Protein AF-A0A5K0YLB7-F1 (afdb_monomer_lite)

Foldseek 3Di:
DDDDDDLFDDDDPPVVADAQDKDKDKAFGAPDPPPPPPRRPDGSDIDIDIDHHHDAPPDPDDPPPPPPPPPDDDDDDDDPPPVPVPDHDDDDDDDDDPPDDDDPDDDDWDWDADPRDIDIDD

Organism: NCBI:txid210225

Structure (mmCIF, N/CA/C/O backbone):
data_AF-A0A5K0YLB7-F1
#
_entry.id   AF-A0A5K0YLB7-F1
#
loop_
_atom_site.group_PDB
_atom_site.id
_atom_site.type_symbol
_atom_site.label_atom_id
_atom_site.label_alt_id
_atom_site.label_comp_id
_atom_site.label_asym_id
_atom_site.label_entity_id
_atom_site.label_seq_id
_atom_site.pdbx_PDB_ins_code
_atom_site.Cartn_x
_atom_site.Cartn_y
_atom_site.Cartn_z
_atom_site.occupancy
_atom_site.B_iso_or_equiv
_atom_site.auth_seq_id
_atom_site.auth_comp_id
_atom_site.auth_asym_id
_atom_site.auth_atom_id
_atom_site.pdbx_PDB_model_num
ATOM 1 N N . VAL A 1 1 ? 21.068 12.888 17.152 1.00 51.16 1 VAL A N 1
ATOM 2 C CA . VAL A 1 1 ? 19.677 12.882 16.644 1.00 51.16 1 VAL A CA 1
ATOM 3 C C . VAL A 1 1 ? 19.041 11.598 17.150 1.00 51.16 1 VAL A C 1
ATOM 5 O O . VAL A 1 1 ? 19.583 10.540 16.861 1.00 51.16 1 VAL A O 1
ATOM 8 N N . GLY A 1 2 ? 18.065 11.696 18.057 1.00 66.62 2 GLY A N 1
ATOM 9 C CA . GLY A 1 2 ? 17.522 10.552 18.804 1.00 66.62 2 GLY A CA 1
ATOM 10 C C . GLY A 1 2 ? 16.536 9.711 17.993 1.00 66.62 2 GLY A C 1
ATOM 11 O O . GLY A 1 2 ? 15.996 10.180 16.993 1.00 66.62 2 GLY A O 1
ATOM 12 N N . PHE A 1 3 ? 16.314 8.472 18.435 1.00 76.38 3 PHE A N 1
ATOM 13 C CA . PHE A 1 3 ? 15.274 7.599 17.892 1.00 76.38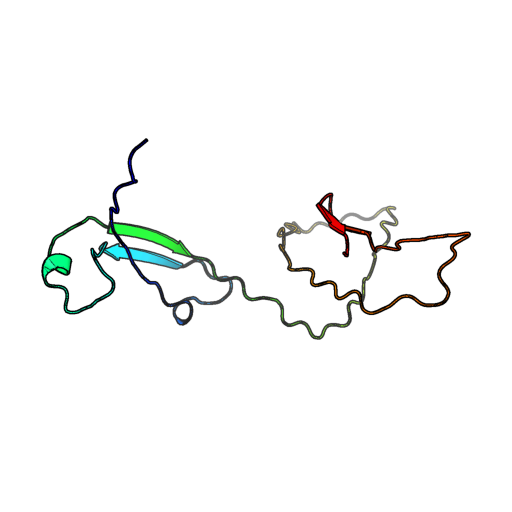 3 PHE A CA 1
ATOM 14 C C . PHE A 1 3 ? 13.891 8.226 18.110 1.00 76.38 3 PHE A C 1
ATOM 16 O O . PHE A 1 3 ? 13.632 8.808 19.159 1.00 76.38 3 PHE A O 1
ATOM 23 N N . HIS A 1 4 ? 13.013 8.117 17.113 1.00 76.38 4 HIS A N 1
ATOM 24 C CA . HIS A 1 4 ? 11.637 8.595 17.219 1.00 76.38 4 HIS A CA 1
ATOM 25 C C . HIS A 1 4 ? 10.808 7.696 18.146 1.00 76.38 4 HIS A C 1
ATOM 27 O O . HIS A 1 4 ? 10.908 6.467 18.079 1.00 76.38 4 HIS A O 1
ATOM 33 N N . ASP A 1 5 ? 9.949 8.309 18.962 1.00 74.19 5 ASP A N 1
ATOM 34 C CA . ASP A 1 5 ? 9.054 7.591 19.867 1.00 74.19 5 ASP A CA 1
ATOM 35 C C . ASP A 1 5 ? 7.873 6.948 19.130 1.00 74.19 5 ASP A C 1
ATOM 37 O O . ASP A 1 5 ? 7.259 7.527 18.231 1.00 74.19 5 ASP A O 1
ATOM 41 N N . LYS A 1 6 ? 7.510 5.733 19.552 1.00 76.69 6 LYS A N 1
ATOM 42 C CA . LYS A 1 6 ? 6.374 4.986 19.005 1.00 76.69 6 LYS A CA 1
ATOM 43 C C . LYS A 1 6 ? 5.093 5.301 19.774 1.00 76.69 6 LYS A C 1
ATOM 45 O O . LYS A 1 6 ? 4.920 4.856 20.909 1.00 76.69 6 LYS A O 1
ATOM 50 N N . LEU A 1 7 ? 4.177 6.020 19.129 1.00 78.75 7 LEU A N 1
ATOM 51 C CA . LEU A 1 7 ? 2.944 6.509 19.758 1.00 78.75 7 LEU A CA 1
ATOM 52 C C . LEU A 1 7 ? 1.832 5.445 19.833 1.00 78.75 7 LEU A C 1
ATOM 54 O O . LEU A 1 7 ? 1.108 5.379 20.825 1.00 78.75 7 LEU A O 1
ATOM 58 N N . GLY A 1 8 ? 1.747 4.555 18.841 1.00 83.62 8 GLY A N 1
ATOM 59 C CA . GLY A 1 8 ? 0.756 3.480 18.798 1.00 83.62 8 GLY A CA 1
ATOM 60 C C . GLY A 1 8 ? 0.767 2.721 17.474 1.00 83.62 8 GLY A C 1
ATOM 61 O O . GLY A 1 8 ? 1.548 3.036 16.576 1.00 83.62 8 GLY A O 1
ATOM 62 N N . MET A 1 9 ? -0.072 1.696 17.363 1.00 87.00 9 MET A N 1
ATOM 63 C CA . MET A 1 9 ? -0.258 0.916 16.138 1.00 87.00 9 MET A CA 1
ATOM 64 C C . MET A 1 9 ? -1.682 0.385 16.027 1.00 87.00 9 MET A C 1
ATOM 66 O O . MET A 1 9 ? -2.353 0.209 17.044 1.00 87.00 9 MET A O 1
ATOM 70 N N . GLN A 1 10 ? -2.084 0.071 14.796 1.00 85.69 10 GLN A N 1
ATOM 71 C CA . GLN A 1 10 ? -3.330 -0.615 14.494 1.00 85.69 10 GLN A CA 1
ATOM 72 C C . GLN A 1 10 ? -3.233 -1.369 13.162 1.00 85.69 10 GLN A C 1
ATOM 74 O O . GLN A 1 10 ? -2.410 -1.028 12.313 1.00 85.69 10 GLN A O 1
ATOM 79 N N . VAL A 1 11 ? -4.069 -2.395 12.983 1.00 90.00 11 VAL A N 1
ATOM 80 C CA . VAL A 1 11 ? -4.196 -3.158 11.732 1.00 90.00 11 VAL A CA 1
ATOM 81 C C . VAL A 1 11 ? -5.643 -3.103 11.250 1.00 90.00 11 VAL A C 1
ATOM 83 O O . VAL A 1 11 ? -6.564 -3.336 12.030 1.00 90.00 11 VAL A O 1
ATOM 86 N N . VAL A 1 12 ? -5.833 -2.828 9.958 1.00 86.44 12 VAL A N 1
ATOM 87 C CA . VAL A 1 12 ? -7.136 -2.879 9.280 1.00 86.44 12 VAL A CA 1
ATOM 88 C C . VAL A 1 12 ? -7.064 -3.941 8.179 1.00 86.44 12 VAL A C 1
ATOM 90 O O . VAL A 1 12 ? -6.307 -3.761 7.224 1.00 86.44 12 VAL A O 1
ATOM 93 N N . PRO A 1 13 ? -7.806 -5.060 8.287 1.00 90.44 13 PRO A N 1
ATOM 94 C CA . PRO A 1 13 ? -7.875 -6.046 7.215 1.00 90.44 13 PRO A CA 1
ATOM 95 C C . PRO A 1 13 ? -8.494 -5.442 5.951 1.00 90.44 13 PRO A C 1
ATOM 97 O O . PRO A 1 13 ? -9.611 -4.926 5.984 1.00 90.44 13 PRO A O 1
ATOM 100 N N . LEU A 1 14 ? -7.796 -5.553 4.818 1.00 83.75 14 LEU A N 1
ATOM 101 C CA . LEU A 1 14 ? -8.281 -5.020 3.538 1.00 83.75 14 LEU A CA 1
ATOM 102 C C . LEU A 1 14 ? -9.554 -5.720 3.043 1.00 83.75 14 LEU A C 1
ATOM 104 O O . LEU A 1 14 ? -10.316 -5.124 2.292 1.00 83.75 14 LEU A O 1
ATOM 108 N N . SER A 1 15 ? -9.827 -6.946 3.502 1.00 86.94 15 SER A N 1
ATOM 109 C CA . SER A 1 15 ? -11.065 -7.680 3.204 1.00 86.94 15 SER A CA 1
ATOM 110 C C . SER A 1 15 ? -12.332 -7.008 3.746 1.00 86.94 15 SER A C 1
ATOM 112 O O . SER A 1 15 ? -13.429 -7.372 3.337 1.00 86.94 15 SER A O 1
ATOM 114 N N . LEU A 1 16 ? -12.200 -6.037 4.657 1.00 88.12 16 LEU A N 1
ATOM 115 C CA . LEU A 1 16 ? -13.317 -5.227 5.147 1.00 88.12 16 LEU A CA 1
ATOM 116 C C . LEU A 1 16 ? -13.657 -4.055 4.212 1.00 88.12 16 LEU A C 1
ATOM 118 O O . LEU A 1 16 ? -14.647 -3.364 4.446 1.00 88.12 16 LEU A O 1
ATOM 122 N N . LEU A 1 17 ? -12.844 -3.779 3.192 1.00 88.44 17 LEU A N 1
ATOM 123 C CA . LEU A 1 17 ? -13.069 -2.675 2.263 1.00 88.44 17 LEU A CA 1
ATOM 124 C C . LEU A 1 17 ? -13.860 -3.155 1.046 1.00 88.44 17 LEU A C 1
ATOM 126 O O . LEU A 1 17 ? -13.568 -4.206 0.477 1.00 88.44 17 LEU A O 1
ATOM 130 N N . VAL A 1 18 ? -14.836 -2.350 0.628 1.00 90.44 18 VAL A N 1
ATOM 131 C CA . VAL A 1 18 ? -15.548 -2.547 -0.636 1.00 90.44 18 VAL A CA 1
ATOM 132 C C . VAL A 1 18 ? -14.798 -1.780 -1.732 1.00 90.44 18 VAL A C 1
ATOM 134 O O . VAL A 1 18 ? -14.449 -0.614 -1.530 1.00 90.44 18 VAL A O 1
ATOM 137 N N . PRO A 1 19 ? -14.510 -2.408 -2.886 1.00 89.06 19 PRO A N 1
ATOM 138 C CA . PRO A 1 19 ? -13.908 -1.732 -4.026 1.00 89.06 19 PRO A CA 1
ATOM 139 C C . PRO A 1 19 ? -14.592 -0.419 -4.423 1.00 89.06 19 PRO A C 1
ATOM 141 O O . PRO A 1 19 ? -15.796 -0.392 -4.657 1.00 89.06 19 PRO A O 1
ATOM 144 N N . ASN A 1 20 ? -13.795 0.635 -4.605 1.00 84.31 20 ASN A N 1
ATOM 145 C CA . ASN A 1 20 ? -14.200 1.982 -5.025 1.00 84.31 20 ASN A CA 1
ATOM 146 C C . ASN A 1 20 ? -15.175 2.693 -4.075 1.00 84.31 20 ASN A C 1
ATOM 148 O O . ASN A 1 20 ? -15.773 3.703 -4.450 1.00 84.31 20 ASN A O 1
ATOM 152 N N . GLU A 1 21 ? -15.318 2.193 -2.851 1.00 87.44 21 GLU A N 1
ATOM 153 C CA . GLU A 1 21 ? -16.112 2.813 -1.804 1.00 87.44 21 GLU A CA 1
ATOM 154 C C . GLU A 1 21 ? -15.187 3.386 -0.729 1.00 87.44 21 GLU A C 1
ATOM 156 O O . GLU A 1 21 ? -14.231 2.743 -0.281 1.00 87.44 21 GLU A O 1
ATOM 161 N N . LYS A 1 22 ? -15.471 4.622 -0.315 1.00 86.19 22 LYS A N 1
ATOM 162 C CA . LYS A 1 22 ? -14.798 5.247 0.821 1.00 86.19 22 LYS A CA 1
ATOM 163 C C . LYS A 1 22 ? -15.398 4.713 2.110 1.00 86.19 22 LYS A C 1
ATOM 165 O O . LYS A 1 22 ? -16.612 4.753 2.290 1.00 86.19 22 LYS A O 1
ATOM 170 N N . ARG A 1 23 ? -14.542 4.275 3.027 1.00 88.31 23 ARG A N 1
ATOM 171 C CA . ARG A 1 23 ? -14.949 3.789 4.342 1.00 88.31 23 ARG A CA 1
ATOM 172 C C . ARG A 1 23 ? -14.130 4.449 5.440 1.00 88.31 23 ARG A C 1
ATOM 174 O O . ARG A 1 23 ? -12.902 4.423 5.402 1.00 88.31 23 ARG A O 1
ATOM 181 N N . GLU A 1 24 ? -14.823 5.004 6.426 1.00 92.19 24 GLU A N 1
ATOM 182 C CA . GLU A 1 24 ? -14.212 5.592 7.616 1.00 92.19 24 GLU A CA 1
ATOM 183 C C . GLU A 1 24 ? -14.037 4.540 8.725 1.00 92.19 24 GLU A C 1
ATOM 185 O O . GLU A 1 24 ? -14.918 3.709 8.963 1.00 92.19 24 GLU A O 1
ATOM 190 N N . PHE A 1 25 ? -12.894 4.579 9.409 1.00 85.81 25 PHE A N 1
ATOM 191 C CA . PHE A 1 25 ? -12.591 3.779 10.592 1.00 85.81 25 PHE A CA 1
ATOM 192 C C . PHE A 1 25 ? -12.087 4.685 11.703 1.00 85.81 25 PHE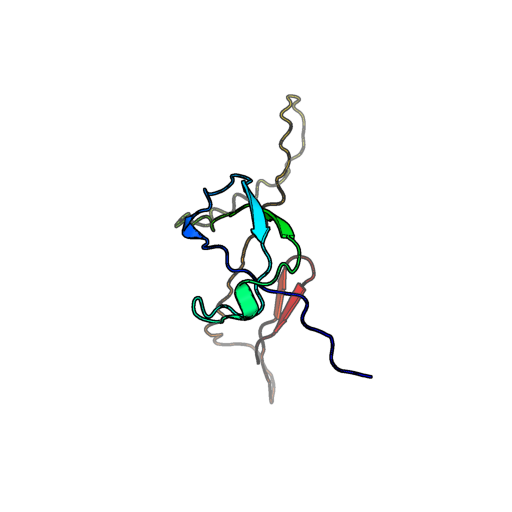 A C 1
ATOM 194 O O . PHE A 1 25 ? -11.138 5.430 11.488 1.00 85.81 25 PHE A O 1
ATOM 201 N N . THR A 1 26 ? -12.644 4.538 12.901 1.00 91.19 26 THR A N 1
ATOM 202 C CA . THR A 1 26 ? -12.087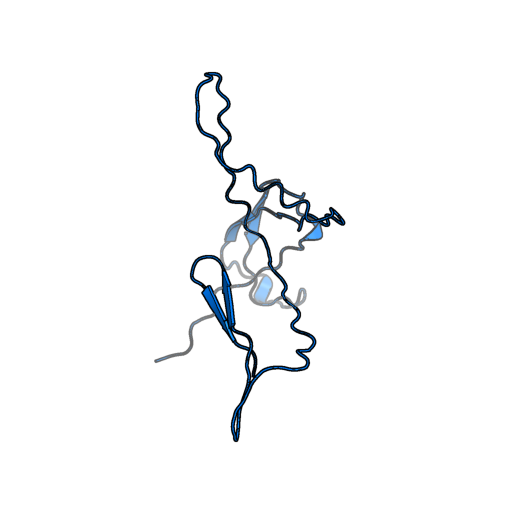 5.116 14.129 1.00 91.19 26 THR A CA 1
ATOM 203 C C . THR A 1 26 ? -11.604 3.977 15.011 1.00 91.19 26 THR A C 1
ATOM 205 O O . THR A 1 26 ? -12.376 3.075 15.336 1.00 91.19 26 THR A O 1
ATOM 208 N N . LEU A 1 27 ? -10.310 3.971 15.329 1.00 88.06 27 LEU A N 1
ATOM 209 C CA . LEU A 1 27 ? -9.631 2.840 15.955 1.00 88.06 27 LEU A CA 1
ATOM 210 C C . LEU A 1 27 ? -8.798 3.299 17.150 1.00 88.06 27 LEU A C 1
ATOM 212 O O . LEU A 1 27 ? -8.054 4.274 17.052 1.00 88.06 27 LEU A O 1
ATOM 216 N N . ASP A 1 28 ? -8.874 2.565 18.255 1.00 88.88 28 ASP A N 1
ATOM 217 C CA . ASP A 1 28 ? -8.019 2.786 19.421 1.00 88.88 28 ASP A CA 1
ATOM 218 C C 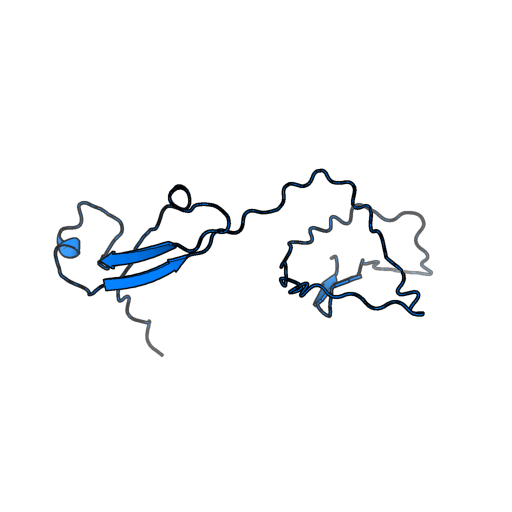. ASP A 1 28 ? -6.578 2.346 19.139 1.00 88.88 28 ASP A C 1
ATOM 220 O O . ASP A 1 28 ? -6.330 1.279 18.573 1.00 88.88 28 ASP A O 1
ATOM 224 N N . LEU A 1 29 ? -5.606 3.160 19.551 1.00 87.19 29 LEU A N 1
ATOM 225 C CA . LEU A 1 29 ? -4.192 2.858 19.358 1.00 87.19 29 LEU A CA 1
ATOM 226 C C . LEU A 1 29 ? -3.685 1.847 20.392 1.00 87.19 29 LEU A C 1
ATOM 228 O O . LEU A 1 29 ? -3.791 2.050 21.603 1.00 87.19 29 LEU A O 1
ATOM 232 N N . LEU A 1 30 ? -3.032 0.787 19.915 1.00 86.00 30 LEU A N 1
ATOM 233 C CA . LEU A 1 30 ? -2.430 -0.244 20.762 1.00 86.00 30 LEU A CA 1
ATOM 234 C C . LEU A 1 30 ? -0.916 -0.044 20.913 1.00 86.00 30 LEU A C 1
ATOM 236 O O . LEU A 1 30 ? -0.259 0.577 20.075 1.00 86.00 30 LEU A O 1
ATOM 240 N N . LYS A 1 31 ? -0.328 -0.590 21.987 1.00 83.19 31 LYS A N 1
ATOM 241 C CA . LYS A 1 31 ? 1.139 -0.618 22.159 1.00 83.19 31 LYS A CA 1
ATOM 242 C C . LYS A 1 31 ? 1.771 -1.669 21.243 1.00 83.19 31 LYS A C 1
ATOM 244 O O . LYS A 1 31 ? 2.860 -1.453 20.709 1.00 83.19 31 LYS A O 1
ATOM 249 N N . SER A 1 32 ? 1.100 -2.812 21.122 1.00 83.94 32 SER A N 1
ATOM 250 C CA . SER A 1 32 ? 1.571 -4.015 20.441 1.00 83.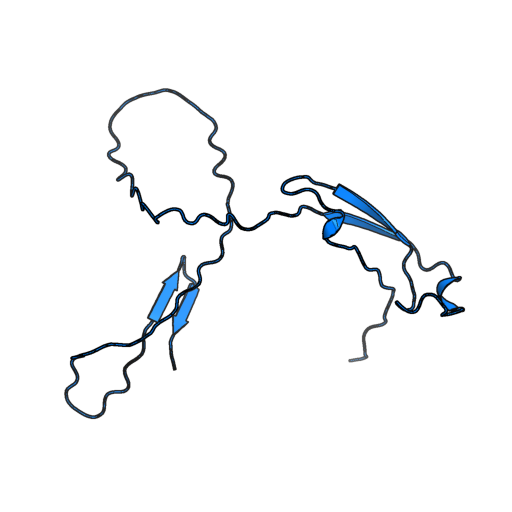94 32 SER A CA 1
ATOM 251 C C . SER A 1 32 ? 0.413 -4.726 19.738 1.00 83.94 32 SER A C 1
ATOM 253 O O . SER A 1 32 ? -0.720 -4.668 20.211 1.00 83.94 32 SER A O 1
ATOM 255 N N . LEU A 1 33 ? 0.702 -5.459 18.657 1.00 83.94 33 LEU A N 1
ATOM 256 C CA . LEU A 1 33 ? -0.275 -6.314 17.967 1.00 83.94 33 LEU A CA 1
ATOM 257 C C . LEU A 1 33 ? -0.556 -7.621 18.720 1.00 83.94 33 LEU A C 1
ATOM 259 O O . LEU A 1 33 ? -1.410 -8.394 18.298 1.00 83.94 33 LEU A O 1
ATOM 263 N N . ASN A 1 34 ? 0.161 -7.895 19.815 1.00 87.44 34 ASN A N 1
ATOM 264 C CA . ASN A 1 34 ? -0.125 -9.049 20.656 1.00 87.44 34 ASN A CA 1
ATOM 265 C C . ASN A 1 34 ? -1.417 -8.797 21.464 1.00 87.44 34 ASN A C 1
ATOM 267 O O . ASN A 1 34 ? -1.408 -7.929 22.340 1.00 87.44 34 ASN A O 1
ATOM 271 N N . PRO A 1 35 ? -2.505 -9.556 21.236 1.00 83.56 35 PRO A N 1
ATOM 272 C CA . PRO A 1 35 ? -3.776 -9.346 21.931 1.00 83.56 35 PRO A CA 1
ATOM 273 C C . PRO A 1 35 ? -3.682 -9.594 23.444 1.00 83.56 35 PRO A C 1
ATOM 275 O O . PRO A 1 35 ? -4.462 -9.032 24.207 1.00 83.56 35 PRO A O 1
ATOM 278 N N . ASN A 1 36 ? -2.696 -10.379 23.889 1.00 88.56 36 ASN A N 1
ATOM 279 C CA . ASN A 1 36 ? -2.484 -10.700 25.298 1.00 88.56 36 ASN A CA 1
ATOM 280 C C . ASN A 1 36 ? -1.531 -9.722 26.006 1.00 88.56 36 ASN A C 1
ATOM 282 O O . ASN A 1 36 ? -1.210 -9.937 27.174 1.00 88.56 36 ASN A O 1
ATOM 286 N N . ASP A 1 37 ? -1.054 -8.665 25.335 1.00 86.69 37 ASP A N 1
ATOM 287 C CA . ASP A 1 37 ? -0.195 -7.666 25.976 1.00 86.69 37 ASP A CA 1
ATOM 288 C C . ASP A 1 37 ? -1.007 -6.867 27.018 1.00 86.69 37 ASP A C 1
ATOM 290 O O . ASP A 1 37 ? -1.912 -6.108 26.651 1.00 86.69 37 ASP A O 1
ATOM 294 N N . PRO A 1 38 ? -0.695 -6.971 28.325 1.00 86.31 38 PRO A N 1
ATOM 295 C CA . PRO A 1 38 ? -1.430 -6.252 29.364 1.00 86.31 38 PRO A CA 1
ATOM 296 C C . PRO A 1 38 ? -1.339 -4.727 29.206 1.00 86.31 38 PRO A C 1
ATOM 298 O O . PRO A 1 38 ? -2.200 -4.002 29.709 1.00 86.31 38 PRO A O 1
ATOM 301 N N . HIS A 1 39 ? -0.336 -4.213 28.486 1.00 80.94 39 HIS A N 1
ATOM 302 C CA . HIS A 1 39 ? -0.195 -2.787 28.214 1.00 80.94 39 HIS A CA 1
ATOM 303 C C . HIS A 1 39 ? -1.162 -2.248 27.158 1.00 80.94 39 HIS A C 1
ATOM 305 O O . HIS A 1 39 ? -1.291 -1.025 27.058 1.00 80.94 39 HIS A O 1
ATOM 311 N N . ASN A 1 40 ? -1.850 -3.113 26.408 1.00 84.75 40 ASN A N 1
ATOM 312 C CA . ASN A 1 40 ? -2.888 -2.701 25.462 1.00 84.75 40 ASN A CA 1
ATOM 313 C C . ASN A 1 40 ? -4.158 -2.192 26.160 1.00 84.75 40 ASN A C 1
ATOM 315 O O . ASN A 1 40 ? -4.970 -1.527 25.534 1.00 84.75 40 ASN A O 1
ATOM 319 N N . LYS A 1 41 ? -4.305 -2.424 27.471 1.00 81.38 41 LYS A N 1
ATOM 320 C CA . LYS A 1 41 ? -5.419 -1.891 28.274 1.00 81.38 41 LYS A CA 1
ATOM 321 C C . LYS A 1 41 ? -5.292 -0.396 28.592 1.00 81.38 41 LYS A C 1
ATOM 323 O O . LYS A 1 41 ? -6.224 0.195 29.127 1.00 81.38 41 LYS A O 1
ATOM 328 N N . ARG A 1 42 ? -4.127 0.216 28.344 1.00 82.81 42 ARG A N 1
ATOM 329 C CA . ARG A 1 42 ? -3.918 1.652 28.583 1.00 82.81 42 ARG A CA 1
ATOM 330 C C . ARG A 1 42 ? -4.448 2.447 27.397 1.00 82.81 42 ARG A C 1
ATOM 332 O O . ARG A 1 42 ? -4.071 2.156 26.268 1.00 82.81 42 ARG A O 1
ATOM 339 N N . ASN A 1 43 ? -5.235 3.485 27.671 1.00 83.00 43 ASN A N 1
ATOM 340 C CA . ASN A 1 43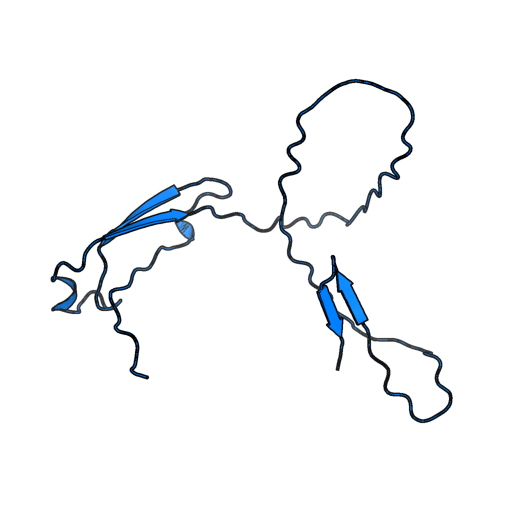 ? -5.673 4.426 26.645 1.00 83.00 43 ASN A CA 1
ATOM 341 C C . ASN A 1 43 ? -4.454 5.153 26.039 1.00 83.00 43 ASN A C 1
ATOM 343 O O . ASN A 1 43 ? -3.635 5.708 26.776 1.00 83.00 43 ASN A O 1
ATOM 347 N N . ARG A 1 44 ? -4.322 5.115 24.708 1.00 86.12 44 ARG A N 1
ATOM 348 C CA . ARG A 1 44 ? -3.258 5.775 23.924 1.00 86.12 44 ARG A CA 1
ATOM 349 C C . ARG A 1 44 ? -3.814 6.726 22.862 1.00 86.12 44 ARG A C 1
ATOM 351 O O . ARG A 1 44 ? -3.073 7.161 21.986 1.00 86.12 44 ARG A O 1
ATOM 358 N N . GLY A 1 45 ? -5.099 7.054 22.954 1.00 87.62 45 GLY A N 1
ATOM 359 C CA . GLY A 1 45 ? -5.815 7.819 21.945 1.00 87.62 45 GLY A CA 1
ATOM 360 C C . GLY A 1 45 ? -6.341 6.954 20.804 1.00 87.62 45 GLY A C 1
ATOM 361 O O . GLY A 1 45 ? -6.207 5.729 20.798 1.00 87.62 45 GLY A O 1
ATOM 362 N N . GLN A 1 46 ? -6.953 7.634 19.842 1.00 88.75 46 GLN A N 1
ATOM 363 C CA . GLN A 1 46 ? -7.619 7.047 18.687 1.00 88.75 46 GLN A CA 1
ATOM 364 C C . GLN A 1 46 ? -7.063 7.634 17.395 1.00 88.75 46 GLN A C 1
ATOM 366 O O . GLN A 1 46 ? -6.534 8.746 17.378 1.00 88.75 46 GLN A O 1
ATOM 371 N N . ILE A 1 47 ? -7.210 6.883 16.310 1.00 81.75 47 ILE A N 1
ATOM 372 C CA . ILE A 1 47 ? -6.938 7.336 14.952 1.00 81.75 47 ILE A CA 1
ATOM 373 C C . ILE A 1 47 ? -8.188 7.152 14.094 1.00 81.75 47 ILE A C 1
ATOM 375 O O . ILE A 1 47 ? -8.789 6.077 14.094 1.00 81.75 47 ILE A O 1
ATOM 379 N N . THR A 1 48 ? -8.556 8.198 13.355 1.00 89.19 48 THR A N 1
ATOM 380 C CA . THR A 1 48 ? -9.629 8.156 12.355 1.00 89.19 48 THR A CA 1
ATOM 381 C C . THR A 1 48 ? -9.019 8.161 10.956 1.00 89.19 48 THR A C 1
ATOM 383 O O . THR A 1 48 ? -8.156 8.984 10.654 1.00 89.19 48 THR A O 1
ATOM 386 N N . LEU A 1 49 ? -9.429 7.212 10.117 1.00 82.25 49 LEU A N 1
ATOM 387 C CA . LEU A 1 49 ? -8.895 6.969 8.777 1.00 82.25 49 LEU A CA 1
ATOM 388 C C . LEU A 1 49 ? -10.046 6.842 7.777 1.00 82.25 49 LEU A C 1
ATOM 390 O O . LEU A 1 49 ? -10.947 6.039 7.996 1.00 82.25 49 LEU A O 1
ATOM 394 N N . GLU A 1 50 ? -9.979 7.553 6.652 1.00 89.94 50 GLU A N 1
ATOM 395 C CA . GLU A 1 50 ? -10.806 7.273 5.470 1.00 89.94 50 GLU A CA 1
ATOM 396 C C . GLU A 1 50 ? -9.984 6.419 4.495 1.00 89.94 50 GLU A C 1
ATOM 398 O O . GLU A 1 50 ? -8.919 6.837 4.037 1.00 89.94 50 GLU A O 1
ATOM 403 N N . LEU A 1 51 ? -10.454 5.209 4.189 1.00 82.69 51 LEU A N 1
ATOM 404 C CA . LEU A 1 51 ? -9.799 4.283 3.266 1.00 82.69 51 LEU A CA 1
ATOM 405 C C . LEU A 1 51 ? -10.654 4.097 2.012 1.00 82.69 51 LEU A C 1
ATOM 407 O O . LEU A 1 51 ? -11.865 3.918 2.100 1.00 82.69 51 LEU A O 1
ATOM 411 N N . ASN A 1 52 ? -10.012 4.094 0.845 1.00 86.12 52 ASN A N 1
ATOM 412 C CA . ASN A 1 52 ? -10.630 3.756 -0.435 1.00 86.12 52 ASN A CA 1
ATOM 413 C C . ASN A 1 52 ? -9.796 2.662 -1.107 1.00 86.12 52 ASN A C 1
ATOM 415 O O . ASN A 1 52 ? -8.625 2.881 -1.429 1.00 86.12 52 ASN A O 1
ATOM 419 N N . PHE A 1 53 ? -10.388 1.486 -1.303 1.00 84.69 53 PHE A N 1
ATOM 420 C CA . PHE A 1 53 ? -9.731 0.378 -1.984 1.00 84.69 53 PHE A CA 1
ATOM 421 C C . PHE A 1 53 ? -10.051 0.416 -3.477 1.00 84.69 53 PHE A C 1
ATOM 423 O O . PHE A 1 53 ? -11.168 0.116 -3.878 1.00 84.69 53 PHE A O 1
ATOM 430 N N . VAL A 1 54 ? -9.071 0.750 -4.315 1.00 84.50 54 VAL A N 1
ATOM 431 C CA . VAL A 1 54 ? -9.223 0.722 -5.778 1.00 84.50 54 VAL A CA 1
ATOM 432 C C . VAL A 1 54 ? -8.525 -0.534 -6.304 1.00 84.50 54 VAL A C 1
ATOM 434 O O . VAL A 1 54 ? -7.294 -0.537 -6.391 1.00 84.50 54 VAL A O 1
ATOM 437 N N . PRO A 1 55 ? -9.256 -1.626 -6.607 1.00 79.00 55 PRO A N 1
ATOM 438 C CA . PRO A 1 55 ? -8.635 -2.820 -7.158 1.00 79.00 55 PRO A CA 1
ATOM 439 C C . PRO A 1 55 ? -8.056 -2.519 -8.538 1.00 79.00 55 PRO A C 1
ATOM 441 O O . PRO A 1 55 ? -8.564 -1.678 -9.285 1.00 79.00 55 PRO A O 1
ATOM 444 N N . PHE A 1 56 ? -7.009 -3.252 -8.906 1.00 75.44 56 PHE A N 1
ATOM 445 C CA . PHE A 1 56 ? -6.527 -3.229 -10.278 1.00 75.44 56 PHE A CA 1
ATOM 446 C C . PHE A 1 56 ? -7.640 -3.705 -11.211 1.00 75.44 56 PHE A C 1
ATOM 448 O O . PHE A 1 56 ? -8.313 -4.701 -10.934 1.00 75.44 56 PHE A O 1
ATOM 455 N N . LYS A 1 57 ? -7.823 -3.005 -12.332 1.00 74.25 57 LYS A N 1
ATOM 456 C CA . LYS A 1 57 ? -8.633 -3.526 -13.428 1.00 74.25 57 LYS A CA 1
ATOM 457 C C . LYS A 1 57 ? -7.896 -4.744 -13.973 1.00 74.25 57 LYS A C 1
ATOM 459 O O . LYS A 1 57 ? -6.854 -4.591 -14.606 1.00 74.25 57 LYS A O 1
ATOM 464 N N . ASN A 1 58 ? -8.383 -5.944 -13.668 1.00 57.97 58 ASN A N 1
ATOM 465 C CA . ASN A 1 58 ? -7.832 -7.174 -14.229 1.00 57.97 58 ASN A CA 1
ATOM 466 C C . ASN A 1 58 ? -8.456 -7.403 -15.600 1.00 57.97 58 ASN A C 1
ATOM 468 O O . ASN A 1 58 ? -9.198 -8.351 -15.849 1.00 57.97 58 ASN A O 1
ATOM 472 N N . ASP A 1 59 ? -8.184 -6.446 -16.466 1.00 55.75 59 ASP A N 1
ATOM 473 C CA . ASP A 1 59 ? -8.595 -6.482 -17.836 1.00 55.75 59 ASP A CA 1
ATOM 474 C C . ASP A 1 59 ? -7.565 -7.351 -18.563 1.00 55.75 59 ASP A C 1
ATOM 476 O O . ASP A 1 59 ? -6.513 -6.878 -18.982 1.00 55.75 59 ASP A O 1
ATOM 480 N N . ASN A 1 60 ? -7.919 -8.612 -18.828 1.00 46.91 60 ASN A N 1
ATOM 481 C CA . ASN A 1 60 ? -7.460 -9.316 -20.036 1.00 46.91 60 ASN A CA 1
ATOM 482 C C . ASN A 1 60 ? -7.984 -8.606 -21.311 1.00 46.91 60 ASN A C 1
ATOM 484 O O . ASN A 1 60 ? -8.226 -9.242 -22.337 1.00 46.91 60 ASN A O 1
ATOM 488 N N . LEU A 1 61 ? -8.214 -7.290 -21.254 1.00 47.28 61 LEU A N 1
ATOM 489 C CA . LEU A 1 61 ? -8.472 -6.482 -22.417 1.00 47.28 61 LEU A CA 1
ATOM 490 C C . LEU A 1 61 ? -7.154 -6.457 -23.167 1.00 47.28 61 LEU A C 1
ATOM 492 O O . LEU A 1 61 ? -6.129 -5.982 -22.672 1.00 47.28 61 LEU A O 1
ATOM 496 N N . GLN A 1 62 ? -7.208 -6.982 -24.386 1.00 45.53 62 GLN A N 1
ATOM 497 C CA . GLN A 1 62 ? -6.406 -6.456 -25.471 1.00 45.53 62 GLN A CA 1
ATOM 498 C C . GLN A 1 62 ? -6.211 -4.962 -25.212 1.00 45.53 62 GLN A C 1
ATOM 500 O O . GLN A 1 62 ? -7.192 -4.227 -25.098 1.00 45.53 62 GLN A O 1
ATOM 505 N N . PHE A 1 63 ? -4.960 -4.527 -25.064 1.00 43.59 63 PHE A N 1
ATOM 506 C CA . PHE A 1 63 ? -4.601 -3.124 -25.202 1.00 43.59 63 PHE A CA 1
ATOM 507 C C . PHE A 1 63 ? -4.955 -2.730 -26.647 1.00 43.59 63 PHE A C 1
ATOM 509 O O . PHE A 1 63 ? -4.085 -2.591 -27.502 1.00 43.59 63 PHE A O 1
ATOM 516 N N . SER A 1 64 ? -6.245 -2.599 -26.964 1.00 42.62 64 SER A N 1
ATOM 517 C CA . SER A 1 64 ? -6.695 -1.808 -28.088 1.00 42.62 64 SER A CA 1
ATOM 518 C C . SER A 1 64 ? -6.455 -0.383 -27.636 1.00 42.62 64 SER A C 1
ATOM 520 O O . SER A 1 64 ? -7.301 0.270 -27.027 1.00 42.62 64 SER A O 1
ATOM 522 N N . LEU A 1 65 ? -5.218 0.048 -27.844 1.00 39.72 65 LEU A N 1
ATOM 523 C CA . LEU A 1 65 ? -4.843 1.438 -27.854 1.00 39.72 65 LEU A CA 1
ATOM 524 C C . LEU A 1 65 ? -5.629 2.051 -29.022 1.00 39.72 65 LEU A C 1
ATOM 526 O O . LEU A 1 65 ? -5.116 2.185 -30.128 1.00 39.72 65 LEU A O 1
ATOM 530 N N . SER A 1 66 ? -6.909 2.357 -28.817 1.00 43.62 66 SER A N 1
ATOM 531 C CA . SER A 1 66 ? -7.587 3.349 -29.632 1.00 43.62 66 SER A CA 1
ATOM 532 C C . SER A 1 66 ? -6.942 4.666 -29.235 1.00 43.62 66 SER A C 1
ATOM 534 O O . SER A 1 66 ? -7.396 5.370 -28.334 1.00 43.62 66 SER A O 1
ATOM 536 N N . ILE A 1 67 ? -5.791 4.931 -29.859 1.00 44.00 67 ILE A N 1
ATOM 537 C CA . ILE A 1 67 ? -5.333 6.287 -30.097 1.00 44.00 67 ILE A CA 1
ATOM 538 C C . ILE A 1 67 ? -6.461 6.885 -30.931 1.00 44.00 67 ILE A C 1
ATOM 540 O O . ILE A 1 67 ? -6.489 6.741 -32.151 1.00 44.00 67 ILE A O 1
ATOM 544 N N . GLU A 1 68 ? -7.461 7.450 -30.261 1.00 41.47 68 GLU A N 1
ATOM 545 C CA . GLU A 1 68 ? -8.305 8.437 -30.902 1.00 41.47 68 GLU A CA 1
ATOM 546 C C . GLU A 1 68 ? -7.360 9.600 -31.181 1.00 41.47 68 GLU A C 1
ATOM 548 O O . GLU A 1 68 ? -6.991 10.373 -30.299 1.00 41.47 68 GLU A O 1
ATOM 553 N N . GLU A 1 69 ? -6.825 9.603 -32.402 1.00 38.66 69 GLU A N 1
ATOM 554 C CA . GLU A 1 69 ? -6.233 10.787 -32.987 1.00 38.66 69 GLU A CA 1
ATOM 555 C C . GLU A 1 69 ? -7.286 11.883 -32.857 1.00 38.66 69 GLU A C 1
ATOM 557 O O . GLU A 1 69 ? -8.356 11.785 -33.463 1.00 38.66 69 GLU A O 1
ATOM 562 N N . ASP A 1 70 ? -6.982 12.896 -32.045 1.00 39.19 70 ASP A N 1
ATOM 563 C CA . ASP A 1 70 ? -7.696 14.167 -31.994 1.00 39.19 70 ASP A CA 1
ATOM 564 C C . ASP A 1 70 ? -7.689 14.783 -33.404 1.00 39.19 70 ASP A C 1
ATOM 566 O O . ASP A 1 70 ? -6.875 15.641 -33.753 1.00 39.19 70 ASP A O 1
ATOM 570 N N . LYS A 1 71 ? -8.612 14.333 -34.254 1.00 38.06 71 LYS A N 1
ATOM 571 C CA . LYS A 1 71 ? -9.074 15.078 -35.418 1.00 38.06 71 LYS A CA 1
ATOM 572 C C . LYS A 1 71 ? -10.163 16.002 -34.927 1.00 38.06 71 LYS A C 1
ATOM 574 O O . LYS A 1 71 ? -11.356 15.730 -35.007 1.00 38.06 71 LYS A O 1
ATOM 579 N N . ASN A 1 72 ? -9.694 17.099 -34.359 1.00 38.03 72 ASN A N 1
ATOM 580 C CA . ASN A 1 72 ? -10.521 18.221 -34.004 1.00 38.03 72 ASN A CA 1
ATOM 581 C C . ASN A 1 72 ? -11.014 18.893 -35.295 1.00 38.03 72 ASN A C 1
ATOM 583 O O . ASN A 1 72 ? -10.270 19.648 -35.912 1.00 38.03 72 ASN A O 1
ATOM 587 N N . GLU A 1 73 ? -12.259 18.633 -35.690 1.00 42.84 73 GLU A N 1
ATOM 588 C CA . GLU A 1 73 ? -13.103 19.662 -36.298 1.00 42.84 73 GLU A CA 1
ATOM 589 C C . GLU A 1 73 ? -14.599 19.383 -36.073 1.00 42.84 73 GLU A C 1
ATOM 591 O O . GLU A 1 73 ? -15.208 18.510 -36.680 1.00 42.84 73 GLU A O 1
ATOM 596 N N . ASN A 1 74 ? -15.176 20.231 -35.216 1.00 39.88 74 ASN A N 1
ATOM 597 C CA . ASN A 1 74 ? -16.582 20.636 -35.148 1.00 39.88 74 ASN A CA 1
ATOM 598 C C . ASN A 1 74 ? -17.626 19.618 -34.659 1.00 39.88 74 ASN A C 1
ATOM 600 O O . ASN A 1 74 ? -18.144 18.800 -35.411 1.00 39.88 74 ASN A O 1
ATOM 604 N N . GLY A 1 75 ? -18.104 19.824 -33.427 1.00 33.12 75 GLY A N 1
ATOM 605 C CA . GLY A 1 75 ? -19.396 19.284 -33.003 1.00 33.12 75 GLY A CA 1
ATOM 606 C C . GLY A 1 75 ? -19.614 19.320 -31.499 1.00 33.12 75 GLY A C 1
ATOM 607 O O . GLY A 1 75 ? -19.134 18.465 -30.771 1.00 33.12 75 GLY A O 1
ATOM 608 N N . LEU A 1 76 ? -20.365 20.320 -31.045 1.00 45.25 76 LEU A N 1
ATOM 609 C CA . LEU A 1 76 ? -20.912 20.446 -29.695 1.00 45.25 76 LEU A CA 1
ATOM 610 C C . LEU A 1 76 ? -21.601 19.144 -29.242 1.00 45.25 76 LEU A C 1
ATOM 612 O O . LEU A 1 76 ? -22.399 18.605 -30.001 1.00 45.25 76 LEU A O 1
ATOM 616 N N . VAL A 1 77 ? -21.367 18.710 -27.998 1.00 36.09 77 VAL A N 1
ATOM 617 C CA . VAL A 1 77 ? -22.377 18.289 -26.998 1.00 36.09 77 VAL A CA 1
ATOM 618 C C . VAL A 1 77 ? -21.649 17.678 -25.798 1.00 36.09 77 VAL A C 1
ATOM 620 O O . VAL A 1 77 ? -20.777 16.824 -25.924 1.00 36.09 77 VAL A O 1
ATOM 623 N N . GLY A 1 78 ? -21.985 18.189 -24.616 1.00 43.28 78 GLY A N 1
ATOM 624 C CA . GLY A 1 78 ? -21.244 17.951 -23.392 1.00 43.28 78 GLY A CA 1
ATOM 625 C C . GLY A 1 78 ? -21.358 16.546 -22.815 1.00 43.28 78 GLY A C 1
ATOM 626 O O . GLY A 1 78 ? -22.380 15.869 -22.899 1.00 43.28 78 GLY A O 1
ATOM 627 N N . ARG A 1 79 ? -20.316 16.192 -22.075 1.00 35.81 79 ARG A N 1
ATOM 628 C CA . ARG A 1 79 ? -20.436 15.484 -20.809 1.00 35.81 79 ARG A CA 1
ATOM 629 C C . ARG A 1 79 ? -19.204 15.846 -20.003 1.00 35.81 79 ARG A C 1
ATOM 631 O O . ARG A 1 79 ? -18.102 15.797 -20.536 1.00 35.81 79 ARG A O 1
ATOM 638 N N . ASP A 1 80 ? -19.398 16.212 -18.742 1.00 41.28 80 ASP A N 1
ATOM 639 C CA . ASP A 1 80 ? -18.341 16.273 -17.737 1.00 41.28 80 ASP A CA 1
ATOM 640 C C . ASP A 1 80 ? -17.690 14.889 -17.612 1.00 41.28 80 ASP A C 1
ATOM 642 O O . ASP A 1 80 ? -17.961 14.117 -16.690 1.00 41.28 80 ASP A O 1
ATOM 646 N N . THR A 1 81 ? -16.816 14.534 -18.545 1.00 42.12 81 THR A N 1
ATOM 647 C CA . THR A 1 81 ? -15.818 13.508 -18.316 1.00 42.12 81 THR A CA 1
ATOM 648 C C . THR A 1 81 ? -14.790 14.159 -17.421 1.00 42.12 81 THR A C 1
ATOM 650 O O . THR A 1 81 ? -13.760 14.658 -17.869 1.00 42.12 81 THR A O 1
ATOM 653 N N . LYS A 1 82 ? -15.085 14.151 -16.115 1.00 42.62 82 LYS A N 1
ATOM 654 C CA . LYS A 1 82 ? -14.035 14.054 -15.109 1.00 42.62 82 LYS A CA 1
ATOM 655 C C . LYS A 1 82 ? -13.156 12.908 -15.582 1.00 42.62 82 LYS A C 1
ATOM 657 O O . LYS A 1 82 ? -13.515 11.744 -15.412 1.00 42.62 82 LYS A O 1
ATOM 662 N N . VAL A 1 83 ? -12.050 13.250 -16.237 1.00 47.47 83 VAL A N 1
ATOM 663 C CA . VAL A 1 83 ? -10.931 12.351 -16.462 1.00 47.47 83 VAL A CA 1
ATOM 664 C C . VAL A 1 83 ? -10.471 12.030 -15.054 1.00 47.47 83 VAL A C 1
ATOM 666 O O . VAL A 1 83 ? -9.670 12.745 -14.456 1.00 47.47 83 VAL A O 1
ATOM 669 N N . ALA A 1 84 ? -11.108 11.025 -14.451 1.00 49.66 84 ALA A N 1
ATOM 670 C CA . ALA A 1 84 ? -10.620 10.423 -13.240 1.00 49.66 84 ALA A CA 1
ATOM 671 C C . ALA A 1 84 ? -9.183 10.081 -13.591 1.00 49.66 84 ALA A C 1
ATOM 673 O O . ALA A 1 84 ? -8.940 9.364 -14.561 1.00 49.66 84 ALA A O 1
ATOM 674 N N . SER A 1 85 ? -8.240 10.701 -12.888 1.00 50.91 85 SER A N 1
ATOM 675 C CA . SER A 1 85 ? -6.832 10.368 -13.001 1.00 50.91 85 SER A CA 1
ATOM 676 C C . SER A 1 85 ? -6.702 8.938 -12.488 1.00 50.91 85 SER A C 1
ATOM 678 O O . SER A 1 85 ? -6.412 8.693 -11.320 1.00 50.91 85 SER A O 1
ATOM 680 N N . THR A 1 86 ? -7.067 7.974 -13.331 1.00 55.91 86 THR A N 1
ATOM 681 C CA . THR A 1 86 ? -6.909 6.555 -13.083 1.00 55.91 86 THR A CA 1
ATOM 682 C C . THR A 1 86 ? -5.417 6.319 -13.153 1.00 55.91 86 THR A C 1
ATOM 684 O O . THR A 1 86 ? -4.847 6.107 -14.222 1.00 55.91 86 THR A O 1
ATOM 687 N N . GLY A 1 87 ? -4.768 6.449 -11.997 1.00 68.44 87 GLY A N 1
ATOM 688 C CA . GLY A 1 87 ? -3.453 5.878 -11.783 1.00 68.44 87 GLY A CA 1
ATOM 689 C C . GLY A 1 87 ? -3.503 4.396 -12.150 1.00 68.44 87 GLY A C 1
ATOM 690 O O . GLY A 1 87 ? -4.481 3.706 -11.863 1.00 68.44 87 GLY A O 1
ATOM 691 N N . GLY A 1 88 ? -2.467 3.926 -12.835 1.00 67.25 88 GLY A N 1
ATOM 692 C CA . GLY A 1 88 ? -2.331 2.547 -13.282 1.00 67.25 88 GLY A CA 1
ATOM 693 C C . GLY A 1 88 ? -0.895 2.082 -13.093 1.00 67.25 88 GLY A C 1
ATOM 694 O O . GLY A 1 88 ? 0.028 2.896 -13.057 1.00 67.25 88 GLY A O 1
ATOM 695 N N . LEU A 1 89 ? -0.707 0.773 -12.950 1.00 68.19 89 LEU A N 1
ATOM 696 C CA . LEU A 1 89 ? 0.612 0.157 -12.876 1.00 68.19 89 LEU A CA 1
ATOM 697 C C . LEU A 1 89 ? 1.021 -0.310 -14.277 1.00 68.19 89 LEU A C 1
ATOM 699 O O . LEU A 1 89 ? 0.364 -1.176 -14.848 1.00 68.19 89 LEU A O 1
ATOM 703 N N . LEU A 1 90 ? 2.114 0.234 -14.816 1.00 69.19 90 LEU A N 1
ATOM 704 C CA . LEU A 1 90 ? 2.739 -0.283 -16.034 1.00 69.19 90 LEU A CA 1
ATOM 705 C C . LEU A 1 90 ? 3.876 -1.239 -15.652 1.00 69.19 90 LEU A C 1
ATOM 707 O O . LEU A 1 90 ? 4.894 -0.808 -15.110 1.00 69.19 90 LEU A O 1
ATOM 711 N N . SER A 1 91 ? 3.704 -2.529 -15.943 1.00 73.88 91 SER A N 1
ATOM 712 C CA . SER A 1 91 ? 4.760 -3.538 -15.814 1.00 73.88 91 SER A CA 1
ATOM 713 C C . SER A 1 91 ? 5.381 -3.799 -17.185 1.00 73.88 91 SER A C 1
ATOM 715 O O . SER A 1 91 ? 4.676 -4.187 -18.114 1.00 73.88 91 SER A O 1
ATOM 717 N N . VAL A 1 92 ? 6.689 -3.566 -17.324 1.00 75.81 92 VAL A N 1
ATOM 718 C CA . VAL A 1 92 ? 7.434 -3.760 -18.579 1.00 75.81 92 VAL A CA 1
ATOM 719 C C . VAL A 1 92 ? 8.479 -4.848 -18.370 1.00 75.81 92 VAL A C 1
ATOM 721 O O . VAL A 1 92 ? 9.368 -4.699 -17.532 1.00 75.81 92 VAL A O 1
ATOM 724 N N . TRP A 1 93 ? 8.385 -5.928 -19.146 1.00 83.44 93 TRP A N 1
ATOM 725 C CA . TRP A 1 93 ? 9.346 -7.030 -19.129 1.00 83.44 93 TRP A CA 1
ATOM 726 C C . TRP A 1 93 ? 10.196 -6.993 -20.402 1.00 83.44 93 TRP A C 1
ATOM 728 O O . TRP A 1 93 ? 9.723 -7.339 -21.482 1.00 83.44 93 TRP A O 1
ATOM 738 N N . VAL A 1 94 ? 11.450 -6.548 -20.292 1.00 83.94 94 VAL A N 1
ATOM 739 C CA . VAL A 1 94 ? 12.396 -6.530 -21.421 1.00 83.94 94 VAL A CA 1
ATOM 740 C C . VAL A 1 94 ? 13.044 -7.911 -21.517 1.00 83.94 94 VAL A C 1
ATOM 742 O O . VAL A 1 94 ? 13.787 -8.295 -20.618 1.00 83.94 94 VAL A O 1
ATOM 745 N N . GLN A 1 95 ? 12.719 -8.675 -22.563 1.00 86.81 95 GLN A N 1
ATOM 746 C CA . GLN A 1 95 ? 13.187 -10.059 -22.717 1.00 86.81 95 GLN A CA 1
ATOM 747 C C . GLN A 1 95 ? 14.550 -10.152 -23.410 1.00 86.81 95 GLN A C 1
ATOM 749 O O . GLN A 1 95 ? 15.532 -10.531 -22.781 1.00 86.81 95 GLN A O 1
ATOM 754 N N . GLU A 1 96 ? 14.623 -9.817 -24.697 1.00 83.50 96 GLU A N 1
ATOM 755 C CA . GLU A 1 96 ? 15.856 -9.889 -25.484 1.00 83.50 96 GLU A CA 1
ATOM 756 C C . GLU A 1 96 ? 15.826 -8.910 -26.664 1.00 83.50 96 GLU A C 1
ATOM 758 O O . GLU A 1 96 ? 14.762 -8.452 -27.083 1.00 83.50 96 GLU A O 1
ATOM 763 N N . ALA A 1 97 ? 17.003 -8.618 -27.219 1.00 81.62 97 ALA A N 1
ATOM 764 C CA . ALA A 1 97 ? 17.166 -7.922 -28.490 1.00 81.62 97 ALA A CA 1
ATOM 765 C C . ALA A 1 97 ? 18.168 -8.699 -29.355 1.00 81.62 97 ALA A C 1
ATOM 767 O O . ALA A 1 97 ? 19.204 -9.143 -28.860 1.00 81.62 97 ALA A O 1
ATOM 768 N N . LYS A 1 98 ? 17.864 -8.882 -30.644 1.00 82.12 98 LYS A N 1
ATOM 769 C CA . LYS A 1 98 ? 18.685 -9.649 -31.597 1.00 82.12 98 LYS A CA 1
ATOM 770 C C . LYS A 1 98 ? 19.132 -8.758 -32.750 1.00 82.12 98 LYS A C 1
ATOM 772 O O . LYS A 1 98 ? 18.385 -7.874 -33.154 1.00 82.12 98 LYS A O 1
ATOM 777 N N . ASN A 1 99 ? 20.325 -9.025 -33.289 1.00 81.69 99 ASN A N 1
ATOM 778 C CA . ASN A 1 99 ? 20.919 -8.294 -34.419 1.00 81.69 99 ASN A CA 1
ATOM 779 C C . ASN A 1 99 ? 21.015 -6.770 -34.194 1.00 81.69 99 ASN A C 1
ATOM 781 O O . ASN A 1 99 ? 20.783 -5.987 -35.110 1.00 81.69 99 ASN A O 1
ATOM 785 N N . VAL A 1 100 ? 21.335 -6.350 -32.965 1.00 76.94 100 VAL A N 1
ATOM 786 C CA . VAL A 1 100 ? 21.527 -4.934 -32.619 1.00 76.94 100 VAL A CA 1
ATOM 787 C C . VAL A 1 100 ? 22.872 -4.423 -33.140 1.00 76.94 100 VAL A C 1
ATOM 789 O O . VAL A 1 100 ? 23.894 -5.096 -33.008 1.00 76.94 100 VAL A O 1
ATOM 792 N N . GLU A 1 101 ? 22.870 -3.240 -33.750 1.00 77.12 101 GLU A N 1
ATOM 793 C CA . GLU A 1 101 ? 24.065 -2.654 -34.358 1.00 77.12 101 GLU A CA 1
ATOM 794 C C . GLU A 1 101 ? 25.106 -2.233 -33.310 1.00 77.12 101 GLU A C 1
ATOM 796 O O . GLU A 1 101 ? 24.786 -1.677 -32.258 1.00 77.12 101 GLU A O 1
ATOM 801 N N . GLY A 1 102 ? 26.384 -2.448 -33.625 1.00 75.81 102 GLY A N 1
ATOM 802 C CA . GLY A 1 102 ? 27.498 -2.059 -32.770 1.00 75.81 102 GLY A CA 1
ATOM 803 C C . GLY A 1 102 ? 28.824 -2.268 -33.484 1.00 75.81 102 GLY A C 1
ATOM 804 O O . GLY A 1 102 ? 29.045 -3.314 -34.085 1.00 75.81 102 GLY A O 1
ATOM 805 N N . LYS A 1 103 ? 29.707 -1.262 -33.460 1.00 70.19 103 LYS A N 1
ATOM 806 C CA . LYS A 1 103 ? 30.991 -1.359 -34.170 1.00 70.19 103 LYS A CA 1
ATOM 807 C C . LYS A 1 103 ? 32.011 -2.173 -33.378 1.00 70.19 103 LYS A C 1
ATOM 809 O O . LYS A 1 103 ? 32.452 -3.188 -33.892 1.00 70.19 103 LYS A O 1
ATOM 814 N N . HIS A 1 104 ? 32.391 -1.762 -32.166 1.00 74.31 104 HIS A N 1
ATOM 815 C CA . HIS A 1 104 ? 33.331 -2.480 -31.287 1.00 74.31 104 HIS A CA 1
ATOM 816 C C . HIS A 1 104 ? 32.979 -2.203 -29.812 1.00 74.31 104 HIS A C 1
ATOM 818 O O . HIS A 1 104 ? 32.674 -1.061 -29.478 1.00 74.31 104 HIS A O 1
ATOM 824 N N . HIS A 1 105 ? 33.050 -3.226 -28.945 1.00 66.62 105 HIS A N 1
ATOM 825 C CA . HIS A 1 105 ? 32.835 -3.150 -27.485 1.00 66.62 105 HIS A CA 1
ATOM 826 C C . HIS A 1 105 ? 31.574 -2.376 -27.051 1.00 66.62 105 HIS A C 1
ATOM 828 O O . HIS A 1 105 ? 31.653 -1.348 -26.379 1.00 66.62 105 HIS A O 1
ATOM 834 N N . THR A 1 106 ? 30.392 -2.869 -27.424 1.00 73.00 106 THR A N 1
ATOM 835 C CA . THR A 1 106 ? 29.116 -2.250 -27.034 1.00 73.00 106 THR A CA 1
ATOM 836 C C . THR A 1 106 ? 28.531 -2.868 -25.766 1.00 73.00 106 THR A C 1
ATOM 838 O O . THR A 1 106 ? 28.534 -4.087 -25.618 1.00 73.00 106 THR A O 1
ATOM 841 N N . ASN A 1 107 ? 27.960 -2.029 -24.897 1.00 83.44 107 ASN A N 1
ATOM 842 C CA . ASN A 1 107 ? 27.150 -2.438 -23.747 1.00 83.44 107 ASN A CA 1
ATOM 843 C C . ASN A 1 107 ? 25.704 -1.934 -23.936 1.00 83.44 107 ASN A C 1
ATOM 845 O O . ASN A 1 107 ? 25.384 -0.827 -23.489 1.00 83.44 107 ASN A O 1
ATOM 849 N N . PRO A 1 108 ? 24.866 -2.655 -24.700 1.00 85.38 108 PRO A N 1
ATOM 850 C CA . PRO A 1 108 ? 23.513 -2.207 -25.004 1.00 85.38 108 PRO A CA 1
ATOM 851 C C . PRO A 1 108 ? 22.621 -2.247 -23.758 1.00 85.38 108 PRO A C 1
ATOM 853 O O . PRO A 1 108 ? 22.713 -3.162 -22.947 1.00 85.38 108 PRO A O 1
ATOM 856 N N . TYR A 1 109 ? 21.711 -1.280 -23.646 1.00 88.62 109 TYR A N 1
ATOM 857 C CA . TYR A 1 109 ? 20.680 -1.235 -22.610 1.00 88.62 109 TYR A CA 1
ATOM 858 C C . TYR A 1 109 ? 19.374 -0.692 -23.197 1.00 88.62 109 TYR A C 1
ATOM 860 O O . TYR A 1 109 ? 19.384 0.077 -24.159 1.00 88.62 109 TYR A O 1
ATOM 868 N N . ALA A 1 110 ? 18.242 -1.069 -22.608 1.00 89.62 110 ALA A N 1
ATOM 869 C CA . ALA A 1 110 ? 16.948 -0.489 -22.940 1.00 89.62 110 ALA A CA 1
ATOM 870 C C . ALA A 1 110 ? 16.637 0.678 -21.997 1.00 89.62 110 ALA A C 1
ATOM 872 O O . ALA A 1 110 ? 16.828 0.565 -20.784 1.00 89.62 110 ALA A O 1
ATOM 873 N N . LEU A 1 111 ? 16.133 1.782 -22.553 1.00 90.81 111 LEU A N 1
ATOM 874 C CA . LEU A 1 111 ? 15.613 2.934 -21.819 1.00 90.81 111 LEU A CA 1
ATOM 875 C C . LEU A 1 111 ? 14.094 3.005 -22.010 1.00 90.81 111 LEU A C 1
ATOM 877 O O . LEU A 1 111 ? 13.610 3.092 -23.134 1.00 90.81 111 LEU A O 1
ATOM 881 N N . VAL A 1 112 ? 13.350 2.986 -20.909 1.00 87.75 112 VAL A N 1
ATOM 882 C CA . VAL A 1 112 ? 11.888 3.096 -20.876 1.00 87.75 112 VAL A CA 1
ATOM 883 C C . VAL A 1 112 ? 11.520 4.443 -20.265 1.00 87.75 112 VAL A C 1
ATOM 885 O O . VAL A 1 112 ? 11.969 4.748 -19.160 1.00 87.75 112 VAL A O 1
ATOM 888 N N . ILE A 1 113 ? 10.710 5.237 -20.969 1.00 88.75 113 ILE A N 1
ATOM 889 C CA . ILE A 1 113 ? 10.286 6.580 -20.546 1.00 88.75 113 ILE A CA 1
ATOM 890 C C . ILE A 1 113 ? 8.758 6.623 -20.460 1.00 88.75 113 ILE A C 1
ATOM 892 O O . ILE A 1 113 ? 8.078 6.342 -21.444 1.00 88.75 113 ILE A O 1
ATOM 896 N N . VAL A 1 114 ? 8.209 6.992 -19.301 1.00 83.12 114 VAL A N 1
ATOM 897 C CA . VAL A 1 114 ? 6.759 7.068 -19.060 1.00 83.12 114 VAL A CA 1
ATOM 898 C C . VAL A 1 114 ? 6.438 8.363 -18.329 1.00 83.12 114 VAL A C 1
ATOM 900 O O . VAL A 1 114 ? 6.814 8.527 -17.176 1.00 83.12 114 VAL A O 1
ATOM 903 N N . LYS A 1 115 ? 5.731 9.293 -18.984 1.00 82.62 115 LYS A N 1
ATOM 904 C CA . LYS A 1 115 ? 5.303 10.579 -18.388 1.00 82.62 115 LYS A CA 1
ATOM 905 C C . LYS A 1 115 ? 6.426 11.358 -17.666 1.00 82.62 115 LYS A C 1
ATOM 907 O O . LYS A 1 115 ? 6.163 12.062 -16.699 1.00 82.62 115 LYS A O 1
ATOM 912 N N . GLY A 1 116 ? 7.665 11.244 -18.147 1.00 81.62 116 GLY A N 1
ATOM 913 C CA . GLY A 1 116 ? 8.844 11.887 -17.553 1.00 81.62 116 GLY A CA 1
ATOM 914 C C . GLY A 1 116 ? 9.697 10.973 -16.666 1.00 81.62 116 GLY A C 1
ATOM 915 O O . GLY A 1 116 ? 10.879 11.258 -16.493 1.00 81.62 116 GLY A O 1
ATOM 916 N N . ASP A 1 117 ? 9.166 9.841 -16.199 1.00 80.25 117 ASP A N 1
ATOM 917 C CA . ASP A 1 117 ? 9.934 8.849 -15.446 1.00 80.25 117 ASP A CA 1
ATOM 918 C C . ASP A 1 117 ? 10.761 7.979 -16.391 1.00 80.25 117 ASP A C 1
ATOM 920 O O . ASP A 1 117 ? 10.238 7.429 -17.360 1.00 80.25 117 ASP A O 1
ATOM 924 N N . GLN A 1 118 ? 12.051 7.820 -16.094 1.00 92.56 118 GLN A N 1
ATOM 925 C CA . GLN A 1 118 ? 12.977 7.031 -16.906 1.00 92.56 118 GLN A CA 1
ATOM 926 C C . GLN A 1 118 ? 13.520 5.831 -16.125 1.00 92.56 118 GLN A C 1
ATOM 928 O O . GLN A 1 118 ? 13.992 5.970 -14.995 1.00 92.56 118 GLN A O 1
ATOM 933 N N . LYS A 1 119 ? 13.498 4.643 -16.739 1.00 88.25 119 LYS A N 1
ATOM 934 C CA . LYS A 1 119 ? 14.121 3.421 -16.207 1.00 88.25 119 LYS A CA 1
ATOM 935 C C . LYS A 1 119 ? 15.002 2.768 -17.263 1.00 88.25 119 LYS A C 1
ATOM 937 O O . LYS A 1 119 ? 14.604 2.668 -18.418 1.00 88.25 119 LYS A O 1
ATOM 942 N N . ARG A 1 120 ? 16.182 2.296 -16.856 1.00 91.88 120 ARG A N 1
ATOM 943 C CA . ARG A 1 120 ? 17.132 1.593 -17.730 1.00 91.88 120 ARG A CA 1
ATOM 944 C C . ARG A 1 120 ? 17.373 0.160 -17.271 1.00 91.88 120 ARG A C 1
ATOM 946 O O . ARG A 1 120 ? 17.353 -0.100 -16.066 1.00 91.88 120 ARG A O 1
ATOM 953 N N . THR A 1 121 ? 17.620 -0.745 -18.212 1.00 85.88 121 THR A N 1
ATOM 954 C CA . THR A 1 121 ? 18.116 -2.092 -17.894 1.00 85.88 121 THR A CA 1
ATOM 955 C C . THR A 1 121 ? 19.573 -2.037 -17.428 1.00 85.88 121 THR A C 1
ATOM 957 O O . THR A 1 121 ? 20.240 -1.011 -17.589 1.00 85.88 121 THR A O 1
ATOM 960 N N . LYS A 1 122 ? 20.028 -3.118 -16.784 1.00 84.94 122 LYS A N 1
ATOM 961 C CA . LYS A 1 122 ? 21.446 -3.300 -16.446 1.00 84.94 122 LYS A CA 1
ATOM 962 C C . LYS A 1 122 ? 22.299 -3.386 -17.704 1.00 84.94 122 LYS A C 1
ATOM 964 O O . LYS A 1 122 ? 21.739 -3.834 -18.729 1.00 84.94 122 LYS A O 1
#

pLDDT: mean 73.43, std 17.93, range [33.12, 92.56]

Secondary structure (DSSP, 8-state):
-PPPP---B----GGGPPBT-EEEEEEEPBS-S-TT-GGGGS---EEEEEEEB---------------------------------------------S---SSS-----EEEETTEEEE--

InterPro domains:
  IPR045050 Synaptotagmin, plant [PTHR10774] (2-122)

Radius of gyration: 25.28 Å; chains: 1; bounding box: 56×31×66 Å

Sequence (122 aa):
VGFHDKLGMQVVPLSLLVPNEKREFTLDLLKSLNPNDPHNKRNRGQITLELNFVPFKNDNLQFSLSIEEDKNENGLVGRDTKVASTGGLLSVWVQEAKNVEGKHHTNPYALVIVKGDQKRTK